Protein AF-A0A2G9C482-F1 (afdb_monomer_lite)

Radius of gyration: 39.09 Å; chains: 1; bounding box: 130×37×99 Å

Organism: NCBI:txid2917965

pLDDT: mean 82.43, std 18.59, range [37.69, 98.19]

Structure (mmCIF, N/CA/C/O backbone):
data_AF-A0A2G9C482-F1
#
_entry.id   AF-A0A2G9C482-F1
#
loop_
_atom_site.group_PDB
_atom_site.id
_atom_site.type_symbol
_atom_site.label_atom_id
_atom_site.label_alt_id
_atom_site.label_comp_id
_atom_site.label_asym_id
_atom_site.label_entity_id
_atom_site.label_seq_id
_atom_site.pdbx_PDB_ins_code
_atom_site.Cartn_x
_atom_site.Cartn_y
_atom_site.Cartn_z
_atom_site.occupancy
_atom_site.B_iso_or_equiv
_atom_site.auth_seq_id
_atom_site.auth_comp_id
_atom_site.auth_asym_id
_atom_site.auth_atom_id
_atom_site.pdbx_PDB_model_num
ATOM 1 N N . MET A 1 1 ? 85.631 -10.718 58.470 1.00 42.41 1 MET A N 1
ATOM 2 C CA . MET A 1 1 ? 85.338 -10.189 57.122 1.00 42.41 1 MET A CA 1
ATOM 3 C C . MET A 1 1 ? 83.854 -10.381 56.865 1.00 42.41 1 MET A C 1
ATOM 5 O O . MET A 1 1 ? 83.411 -11.515 56.769 1.00 42.41 1 MET A O 1
ATOM 9 N N . SER A 1 2 ? 83.093 -9.286 56.910 1.00 38.16 2 SER A N 1
ATOM 10 C CA . SER A 1 2 ? 81.634 -9.245 56.754 1.00 38.16 2 SER A CA 1
ATOM 11 C C . SER A 1 2 ? 81.313 -8.928 55.292 1.00 38.16 2 SER A C 1
ATOM 13 O O . SER A 1 2 ? 81.811 -7.928 54.777 1.00 38.16 2 SER A O 1
ATOM 15 N N . ALA A 1 3 ? 80.553 -9.788 54.613 1.00 41.59 3 ALA A N 1
ATOM 16 C CA . ALA A 1 3 ? 80.141 -9.587 53.225 1.00 41.59 3 ALA A CA 1
ATOM 17 C C . ALA A 1 3 ? 78.751 -8.934 53.201 1.00 41.59 3 ALA A C 1
ATOM 19 O O . ALA A 1 3 ? 77.755 -9.556 53.566 1.00 41.59 3 ALA A O 1
ATOM 20 N N . GLY A 1 4 ? 78.708 -7.657 52.814 1.00 37.69 4 GLY A N 1
ATOM 21 C CA . GLY A 1 4 ? 77.486 -6.864 52.690 1.00 37.69 4 GLY A CA 1
ATOM 22 C C . GLY A 1 4 ? 76.642 -7.282 51.484 1.00 37.69 4 GLY A C 1
ATOM 23 O O . GLY A 1 4 ? 77.151 -7.432 50.374 1.00 37.69 4 GLY A O 1
ATOM 24 N N . ALA A 1 5 ? 75.341 -7.452 51.713 1.00 43.06 5 ALA A N 1
ATOM 25 C CA . ALA A 1 5 ? 74.348 -7.750 50.690 1.00 43.06 5 ALA A CA 1
ATOM 26 C C . ALA A 1 5 ? 74.072 -6.512 49.816 1.00 43.06 5 ALA A C 1
ATOM 28 O O . ALA A 1 5 ? 73.672 -5.459 50.313 1.00 43.06 5 ALA A O 1
ATOM 29 N N . ALA A 1 6 ? 74.273 -6.640 48.503 1.00 46.56 6 ALA A N 1
ATOM 30 C CA . ALA A 1 6 ? 73.955 -5.599 47.532 1.00 46.56 6 ALA A CA 1
ATOM 31 C C . ALA A 1 6 ? 72.455 -5.621 47.188 1.00 46.56 6 ALA A C 1
ATOM 33 O O . ALA A 1 6 ? 71.953 -6.548 46.553 1.00 46.56 6 ALA A O 1
ATOM 34 N N . MET A 1 7 ? 71.743 -4.575 47.606 1.00 46.56 7 MET A N 1
ATOM 35 C CA . MET A 1 7 ? 70.325 -4.343 47.330 1.00 46.56 7 MET A CA 1
ATOM 36 C C . MET A 1 7 ? 70.124 -3.938 45.856 1.00 46.56 7 MET A C 1
ATOM 38 O O . MET A 1 7 ? 70.478 -2.827 45.459 1.00 46.56 7 MET A O 1
ATOM 42 N N . ARG A 1 8 ? 69.539 -4.813 45.027 1.00 46.41 8 ARG A N 1
ATOM 43 C CA . ARG A 1 8 ? 69.064 -4.444 43.680 1.00 46.41 8 ARG A CA 1
ATOM 44 C C . ARG A 1 8 ? 67.713 -3.733 43.797 1.00 46.41 8 ARG A C 1
ATOM 46 O O . ARG A 1 8 ? 66.719 -4.358 44.148 1.00 46.41 8 ARG A O 1
ATOM 53 N N . LYS A 1 9 ? 67.669 -2.435 43.486 1.00 44.41 9 LYS A N 1
ATOM 54 C CA . LYS A 1 9 ? 66.415 -1.684 43.306 1.00 44.41 9 LYS A CA 1
ATOM 55 C C . LYS A 1 9 ? 65.751 -2.119 41.994 1.00 44.41 9 LYS A C 1
ATOM 57 O O . LYS A 1 9 ? 66.366 -1.995 40.939 1.00 44.41 9 LYS A O 1
ATOM 62 N N . GLN A 1 10 ? 64.521 -2.626 42.057 1.00 47.81 10 GLN A N 1
ATOM 63 C CA . GLN A 1 10 ? 63.667 -2.776 40.876 1.00 47.81 10 GLN A CA 1
ATOM 64 C C . GLN A 1 10 ? 63.057 -1.414 40.504 1.00 47.81 10 GLN A C 1
ATOM 66 O O . GLN A 1 10 ? 62.753 -0.629 41.406 1.00 47.81 10 GLN A O 1
ATOM 71 N N . PRO A 1 11 ? 62.875 -1.105 39.209 1.00 44.53 11 PRO A N 1
ATOM 72 C CA . PRO A 1 11 ? 62.122 0.072 38.805 1.00 44.53 11 PRO A CA 1
ATOM 73 C C . PRO A 1 11 ? 60.631 -0.141 39.103 1.00 44.53 11 PRO A C 1
ATOM 75 O O . PRO A 1 11 ? 60.068 -1.185 38.781 1.00 44.53 11 PRO A O 1
ATOM 78 N N . VAL A 1 12 ? 60.000 0.854 39.726 1.00 59.50 12 VAL A N 1
ATOM 79 C CA . VAL A 1 12 ? 58.543 0.925 39.894 1.00 59.50 12 VAL A CA 1
ATOM 80 C C . VAL A 1 12 ? 57.983 1.558 38.624 1.00 59.50 12 VAL A C 1
ATOM 82 O O . VAL A 1 12 ? 58.230 2.735 38.368 1.00 59.50 12 VAL A O 1
ATOM 85 N N . PHE A 1 13 ? 57.271 0.782 37.811 1.00 51.03 13 PHE A N 1
ATOM 86 C CA . PHE A 1 13 ? 56.480 1.327 36.710 1.00 51.03 13 PHE A CA 1
ATOM 87 C C . PHE A 1 13 ? 55.115 1.776 37.259 1.00 51.03 13 PHE A C 1
ATOM 89 O O . PHE A 1 13 ? 54.515 1.018 38.024 1.00 51.03 13 PHE A O 1
ATOM 96 N N . PRO A 1 14 ? 54.617 2.979 36.919 1.00 55.47 14 PRO A N 1
ATOM 97 C CA . PRO A 1 14 ? 53.254 3.373 37.263 1.00 55.47 14 PRO A CA 1
ATOM 98 C C . PRO A 1 14 ? 52.255 2.419 36.589 1.00 55.47 14 PRO A C 1
ATOM 100 O O . PRO A 1 14 ? 52.401 2.094 35.412 1.00 55.47 14 PRO A O 1
ATOM 103 N N . SER A 1 15 ? 51.269 1.944 37.350 1.00 63.09 15 SER A N 1
ATOM 104 C CA . SER A 1 15 ? 50.299 0.904 36.967 1.00 63.09 15 SER A CA 1
ATOM 105 C C . SER A 1 15 ? 49.230 1.352 35.970 1.00 63.09 15 SER A C 1
ATOM 107 O O . SER A 1 15 ? 48.412 0.537 35.552 1.00 63.09 15 SER A O 1
ATOM 109 N N . ASP A 1 16 ? 49.234 2.621 35.572 1.00 63.38 16 ASP A N 1
ATOM 110 C CA . ASP A 1 16 ? 48.078 3.248 34.936 1.00 63.38 16 ASP A CA 1
ATOM 111 C C . ASP A 1 16 ? 48.329 3.487 33.443 1.00 63.38 16 ASP A C 1
ATOM 113 O O . ASP A 1 16 ? 48.211 4.601 32.930 1.00 63.38 16 ASP A O 1
ATOM 117 N N . LEU A 1 17 ? 48.698 2.423 32.725 1.00 57.81 17 LEU A N 1
ATOM 118 C CA . LEU A 1 17 ? 48.577 2.422 31.269 1.00 57.81 17 LEU A CA 1
ATOM 119 C C . LEU A 1 17 ? 47.106 2.150 30.917 1.00 57.81 17 LEU A C 1
ATOM 121 O O . LEU A 1 17 ? 46.562 1.147 31.388 1.00 57.81 17 LEU A O 1
ATOM 125 N N . PRO A 1 18 ? 46.445 2.999 30.106 1.00 58.78 18 PRO A N 1
ATOM 126 C CA . PRO A 1 18 ? 45.105 2.696 29.623 1.00 58.78 18 PRO A CA 1
ATOM 127 C C . PRO A 1 18 ? 45.136 1.345 28.903 1.00 58.78 18 PRO A C 1
ATOM 129 O O . PRO A 1 18 ? 46.048 1.065 28.121 1.00 58.78 18 PRO A O 1
ATOM 132 N N . GLY A 1 19 ? 44.159 0.493 29.225 1.00 64.56 19 GLY A N 1
ATOM 133 C CA . GLY A 1 19 ? 44.011 -0.828 28.622 1.00 64.56 19 GLY A CA 1
ATOM 134 C C . GLY A 1 19 ? 43.919 -0.763 27.091 1.00 64.56 19 GLY A C 1
ATOM 135 O O . GLY A 1 19 ? 43.772 0.321 26.521 1.00 64.56 19 GLY A O 1
ATOM 136 N N . PRO A 1 20 ? 44.011 -1.913 26.402 1.00 60.88 20 PRO A N 1
ATOM 137 C CA . PRO A 1 20 ? 43.973 -1.950 24.946 1.00 60.88 20 PRO A CA 1
ATOM 138 C C . PRO A 1 20 ? 42.734 -1.210 24.433 1.00 60.88 20 PRO A C 1
ATOM 140 O O . PRO A 1 20 ? 41.610 -1.507 24.840 1.00 60.88 20 PRO A O 1
ATOM 143 N N . VAL A 1 21 ? 42.952 -0.234 23.548 1.00 63.69 21 VAL A N 1
ATOM 144 C CA . VAL A 1 21 ? 41.879 0.423 22.798 1.00 63.69 21 VAL A CA 1
ATOM 145 C C . VAL A 1 21 ? 41.114 -0.683 22.079 1.00 63.69 21 VAL A C 1
ATOM 147 O O . VAL A 1 21 ? 41.716 -1.462 21.338 1.00 63.69 21 VAL A O 1
ATOM 150 N N . ALA A 1 22 ? 39.812 -0.796 22.346 1.00 62.59 22 ALA A N 1
ATOM 151 C CA . ALA A 1 22 ? 38.963 -1.752 21.654 1.00 62.59 22 ALA A CA 1
ATOM 152 C C . ALA A 1 22 ? 39.133 -1.542 20.145 1.00 62.59 22 ALA A C 1
ATOM 154 O O . ALA A 1 22 ? 38.977 -0.422 19.655 1.00 62.59 22 ALA A O 1
ATOM 155 N N . ASN A 1 23 ? 39.492 -2.604 19.419 1.00 62.84 23 ASN A N 1
ATOM 156 C CA . ASN A 1 23 ? 39.510 -2.545 17.962 1.00 62.84 23 ASN A CA 1
ATOM 157 C C . ASN A 1 23 ? 38.131 -2.059 17.490 1.00 62.84 23 ASN A C 1
ATOM 159 O O . ASN A 1 23 ? 37.125 -2.581 17.987 1.00 62.84 23 ASN A O 1
ATOM 163 N N . PRO A 1 24 ? 38.057 -1.093 16.555 1.00 59.66 24 PRO A N 1
ATOM 164 C CA . PRO A 1 24 ? 36.783 -0.736 15.955 1.00 59.66 24 PRO A CA 1
ATOM 165 C C . PRO A 1 24 ? 36.171 -2.012 15.378 1.00 59.66 24 PRO A C 1
ATOM 167 O O . PRO A 1 24 ? 36.873 -2.812 14.751 1.00 59.66 24 PRO A O 1
ATOM 170 N N . ALA A 1 25 ? 34.886 -2.231 15.661 1.00 66.31 25 ALA A N 1
ATOM 171 C CA . ALA A 1 25 ? 34.161 -3.379 15.146 1.00 66.31 25 ALA A CA 1
ATOM 172 C C . ALA A 1 25 ? 34.382 -3.456 13.631 1.00 66.31 25 ALA A C 1
ATOM 174 O O . ALA A 1 25 ? 34.215 -2.461 12.922 1.00 66.31 25 ALA A O 1
ATOM 175 N N . VAL A 1 26 ? 34.806 -4.625 13.147 1.00 61.66 26 VAL A N 1
ATOM 176 C CA . VAL A 1 26 ? 34.836 -4.899 11.710 1.00 61.66 26 VAL A CA 1
ATOM 177 C C . VAL A 1 26 ? 33.416 -4.629 11.205 1.00 61.66 26 VAL A C 1
ATOM 179 O O . VAL A 1 26 ? 32.491 -5.220 11.768 1.00 61.66 26 VAL A O 1
ATOM 182 N N . PRO A 1 27 ? 33.205 -3.729 10.226 1.00 63.66 27 PRO A N 1
ATOM 183 C CA . PRO A 1 27 ? 31.872 -3.518 9.682 1.00 63.66 27 PRO A CA 1
ATOM 184 C C . PRO A 1 27 ? 31.360 -4.865 9.179 1.00 63.66 27 PRO A C 1
ATOM 186 O O . PRO A 1 27 ? 32.074 -5.566 8.455 1.00 63.66 27 PRO A O 1
ATOM 189 N N . GLU A 1 28 ? 30.168 -5.258 9.629 1.00 68.88 28 GLU A N 1
ATOM 190 C CA . GLU A 1 28 ? 29.544 -6.500 9.186 1.00 68.88 28 GLU A CA 1
ATOM 191 C C . GLU A 1 28 ? 29.546 -6.543 7.657 1.00 68.88 28 GLU A C 1
ATOM 193 O O . GLU A 1 28 ? 29.204 -5.565 6.986 1.00 68.88 28 GLU A O 1
ATOM 198 N N . MET A 1 29 ? 29.980 -7.672 7.093 1.00 58.00 29 MET A N 1
ATOM 199 C CA . MET A 1 29 ? 29.872 -7.882 5.656 1.00 58.00 29 MET A CA 1
ATOM 200 C C . MET A 1 29 ? 28.404 -7.710 5.244 1.00 58.00 29 MET A C 1
ATOM 202 O O . MET A 1 29 ? 27.540 -8.298 5.901 1.00 58.00 29 MET A O 1
ATOM 206 N N . PRO A 1 30 ? 28.105 -6.968 4.160 1.00 66.50 30 PRO A N 1
ATOM 207 C CA . PRO A 1 30 ? 26.732 -6.833 3.704 1.00 66.50 30 PRO A CA 1
ATOM 208 C C . PRO A 1 30 ? 26.169 -8.226 3.427 1.00 66.50 30 PRO A C 1
ATOM 210 O O . PRO A 1 30 ? 26.831 -9.070 2.808 1.00 66.50 30 PRO A O 1
ATOM 213 N N . ALA A 1 31 ? 24.959 -8.472 3.929 1.00 70.50 31 ALA A N 1
ATOM 214 C CA . ALA A 1 31 ? 24.256 -9.724 3.710 1.00 70.50 31 ALA A CA 1
ATOM 215 C C . ALA A 1 31 ? 24.244 -10.057 2.211 1.00 70.50 31 ALA A C 1
ATOM 217 O O . ALA A 1 31 ? 24.040 -9.180 1.367 1.00 70.50 31 ALA A O 1
ATOM 218 N N . ARG A 1 32 ? 24.478 -11.331 1.868 1.00 60.16 32 ARG A N 1
ATOM 219 C CA . ARG A 1 32 ? 24.316 -11.790 0.485 1.00 60.16 32 ARG A CA 1
ATOM 220 C C . ARG A 1 32 ? 22.893 -11.464 0.045 1.00 60.16 32 ARG A C 1
ATOM 222 O O . ARG A 1 32 ? 21.949 -11.921 0.684 1.00 60.16 32 ARG A O 1
ATOM 229 N N . LEU A 1 33 ? 22.762 -10.703 -1.038 1.00 73.69 33 LEU A N 1
ATOM 230 C CA . LEU A 1 33 ? 21.465 -10.448 -1.650 1.00 73.69 33 LEU A CA 1
ATOM 231 C C . LEU A 1 33 ? 20.843 -11.791 -2.038 1.00 73.69 33 LEU A C 1
ATOM 233 O O . LEU A 1 33 ? 21.491 -12.627 -2.680 1.00 73.69 33 LEU A O 1
ATOM 237 N N . SER A 1 34 ? 19.600 -12.002 -1.618 1.00 78.81 34 SER A N 1
ATOM 238 C CA . SER A 1 34 ? 18.795 -13.114 -2.110 1.00 78.81 34 SER A CA 1
ATOM 239 C C . SER A 1 34 ? 18.693 -13.030 -3.635 1.00 78.81 34 SER A C 1
ATOM 241 O O . SER A 1 34 ? 18.686 -11.927 -4.189 1.00 78.81 34 SER A O 1
ATOM 243 N N . PRO A 1 35 ? 18.632 -14.170 -4.342 1.00 82.44 35 PRO A N 1
ATOM 244 C CA . PRO A 1 35 ? 18.363 -14.136 -5.770 1.00 82.44 35 PRO A CA 1
ATOM 245 C C . PRO A 1 35 ? 17.002 -13.463 -6.011 1.00 82.44 35 PRO A C 1
ATOM 247 O O . PRO A 1 35 ? 16.073 -13.727 -5.244 1.00 82.44 35 PRO A O 1
ATOM 250 N N . PRO A 1 36 ? 16.866 -12.648 -7.072 1.00 81.12 36 PRO A N 1
ATOM 251 C CA . PRO A 1 36 ? 15.611 -11.968 -7.344 1.00 81.12 36 PRO A CA 1
ATOM 252 C C . PRO A 1 36 ? 14.506 -12.977 -7.663 1.00 81.12 36 PRO A C 1
ATOM 254 O O . PRO A 1 36 ? 14.759 -14.033 -8.263 1.00 81.12 36 PRO A O 1
ATOM 257 N N . THR A 1 37 ? 13.288 -12.645 -7.256 1.00 89.19 37 THR A N 1
ATOM 258 C CA . THR A 1 37 ? 12.064 -13.384 -7.564 1.00 89.19 37 THR A CA 1
ATOM 259 C C . THR A 1 37 ? 11.759 -13.348 -9.067 1.00 89.19 37 THR A C 1
ATOM 261 O O . THR A 1 37 ? 12.402 -12.638 -9.842 1.00 89.19 37 THR A O 1
ATOM 264 N N . GLY A 1 38 ? 10.788 -14.154 -9.512 1.00 90.12 38 GLY A N 1
ATOM 265 C CA . GLY A 1 38 ? 10.322 -14.110 -10.903 1.00 90.12 38 GLY A CA 1
ATOM 266 C C . GLY A 1 38 ? 9.785 -12.727 -11.282 1.00 90.12 38 GLY A C 1
ATOM 267 O O . GLY A 1 38 ? 10.209 -12.166 -12.287 1.00 90.12 38 GLY A O 1
ATOM 268 N N . GLU A 1 39 ? 8.949 -12.148 -10.420 1.00 88.38 39 GLU A N 1
ATOM 269 C CA . GLU A 1 39 ? 8.357 -10.818 -10.613 1.00 88.38 39 GLU A CA 1
ATOM 270 C C . GLU A 1 39 ? 9.424 -9.716 -10.676 1.00 88.38 39 GLU A C 1
ATOM 272 O O . GLU A 1 39 ? 9.395 -8.876 -11.572 1.00 88.38 39 GLU A O 1
ATOM 277 N N . GLU A 1 40 ? 10.426 -9.755 -9.791 1.00 89.19 40 GLU A N 1
ATOM 278 C CA . GLU A 1 40 ? 11.536 -8.788 -9.794 1.00 89.19 40 GLU A CA 1
ATOM 279 C C . GLU A 1 40 ? 12.388 -8.876 -11.067 1.00 89.19 40 GLU A C 1
ATOM 281 O O . GLU A 1 40 ? 12.919 -7.868 -11.531 1.00 89.19 40 GLU A O 1
ATOM 286 N N . ARG A 1 41 ? 12.525 -10.070 -11.657 1.00 91.94 41 ARG A N 1
ATOM 287 C CA . ARG A 1 41 ? 13.231 -10.245 -12.937 1.00 91.94 41 ARG A CA 1
ATOM 288 C C . ARG A 1 41 ? 12.421 -9.712 -14.111 1.00 91.94 41 ARG A C 1
ATOM 290 O O . ARG A 1 41 ? 12.999 -9.089 -14.996 1.00 91.94 41 ARG A O 1
ATOM 297 N N . GLU A 1 42 ? 11.111 -9.945 -14.119 1.00 93.88 42 GLU A N 1
ATOM 298 C CA . GLU A 1 42 ? 10.210 -9.439 -15.161 1.00 93.88 42 GLU A CA 1
ATOM 299 C C . GLU A 1 42 ? 10.107 -7.909 -15.133 1.00 93.88 42 GLU A C 1
ATOM 301 O O . GLU A 1 42 ? 10.135 -7.271 -16.185 1.00 93.88 42 GLU A O 1
ATOM 306 N N . ALA A 1 43 ? 10.058 -7.318 -13.937 1.00 93.75 43 ALA A N 1
ATOM 307 C CA . ALA A 1 43 ? 10.072 -5.870 -13.738 1.00 93.75 43 ALA A CA 1
ATOM 308 C C . ALA A 1 43 ? 11.482 -5.250 -13.823 1.00 93.75 43 ALA A C 1
ATOM 310 O O . ALA A 1 43 ? 11.623 -4.027 -13.820 1.00 93.75 43 ALA A O 1
ATOM 311 N N . GLY A 1 44 ? 12.526 -6.078 -13.890 1.00 95.19 44 GLY A N 1
ATOM 312 C CA . GLY A 1 44 ? 13.904 -5.649 -14.090 1.00 95.19 44 GLY A CA 1
ATOM 313 C C . GLY A 1 44 ? 14.192 -5.261 -15.540 1.00 95.19 44 GLY A C 1
ATOM 314 O O . GLY A 1 44 ? 13.423 -5.558 -16.454 1.00 95.19 44 GLY A O 1
ATOM 315 N N . PHE A 1 45 ? 15.343 -4.624 -15.763 1.00 97.12 45 PHE A N 1
ATOM 316 C CA . PHE A 1 45 ? 15.734 -4.086 -17.069 1.00 97.12 45 PHE A CA 1
ATOM 317 C C . PHE A 1 45 ? 15.585 -5.091 -18.221 1.00 97.12 45 PHE A C 1
ATOM 319 O O . PHE A 1 45 ? 14.964 -4.769 -19.232 1.00 97.12 45 PHE A O 1
ATOM 326 N N . ASP A 1 46 ? 16.116 -6.307 -18.066 1.00 96.69 46 ASP A N 1
ATOM 327 C CA . ASP A 1 46 ? 16.084 -7.325 -19.122 1.00 96.69 46 ASP A CA 1
ATOM 328 C C . ASP A 1 46 ? 14.655 -7.787 -19.434 1.00 96.69 46 ASP A C 1
ATOM 330 O O . ASP A 1 46 ? 14.300 -7.940 -20.605 1.00 96.69 46 ASP A O 1
ATOM 334 N N . GLY A 1 47 ? 13.822 -7.960 -18.401 1.00 96.81 47 GLY A N 1
ATOM 335 C CA . GLY A 1 47 ? 12.414 -8.326 -18.549 1.00 96.81 47 GLY A CA 1
ATOM 336 C C . GLY A 1 47 ? 11.613 -7.233 -19.253 1.00 96.81 47 GLY A C 1
ATOM 337 O O . GLY A 1 47 ? 10.936 -7.494 -20.252 1.00 96.81 47 GLY A O 1
ATOM 338 N N . LEU A 1 48 ? 11.775 -5.984 -18.812 1.00 97.69 48 LEU A N 1
ATOM 339 C CA . LEU A 1 48 ? 11.144 -4.818 -19.431 1.00 97.69 48 LEU A CA 1
ATOM 340 C C . LEU A 1 48 ? 11.603 -4.613 -20.878 1.00 97.69 48 LEU A C 1
ATOM 342 O O . LEU A 1 48 ? 10.779 -4.313 -21.742 1.00 97.69 48 LEU A O 1
ATOM 346 N N . ARG A 1 49 ? 12.896 -4.793 -21.167 1.00 97.31 49 ARG A N 1
ATOM 347 C CA . ARG A 1 49 ? 13.458 -4.659 -22.519 1.00 97.31 49 ARG A CA 1
ATOM 348 C C . ARG A 1 49 ? 12.935 -5.744 -23.448 1.00 97.31 49 ARG A C 1
ATOM 350 O O . ARG A 1 49 ? 12.548 -5.433 -24.572 1.00 97.31 49 ARG A O 1
ATOM 357 N N . ALA A 1 50 ? 12.889 -6.995 -22.988 1.00 96.69 50 ALA A N 1
ATOM 358 C CA . ALA A 1 50 ? 12.310 -8.094 -23.753 1.00 96.69 50 ALA A CA 1
ATOM 359 C C . ALA A 1 50 ? 10.839 -7.808 -24.087 1.00 96.69 50 ALA A C 1
ATOM 361 O O . ALA A 1 50 ? 10.445 -7.867 -25.252 1.00 96.69 50 ALA A O 1
ATOM 362 N N . ARG A 1 51 ? 10.053 -7.384 -23.090 1.00 97.12 51 ARG A N 1
ATOM 363 C CA . ARG A 1 51 ? 8.636 -7.065 -23.284 1.00 97.12 51 ARG A CA 1
ATOM 364 C C . ARG A 1 51 ? 8.416 -5.862 -24.200 1.00 97.12 51 ARG A C 1
ATOM 366 O O . ARG A 1 51 ? 7.531 -5.884 -25.053 1.00 97.12 51 ARG A O 1
ATOM 373 N N . GLY A 1 52 ? 9.228 -4.822 -24.047 1.00 95.81 52 GLY A N 1
ATOM 374 C CA . GLY A 1 52 ? 9.186 -3.639 -24.898 1.00 95.81 52 GLY A CA 1
ATOM 375 C C . GLY A 1 52 ? 9.538 -3.950 -26.352 1.00 95.81 52 GLY A C 1
ATOM 376 O O . GLY A 1 52 ? 8.895 -3.427 -27.259 1.00 95.81 52 GLY A O 1
ATOM 377 N N . LEU A 1 53 ? 10.497 -4.851 -26.585 1.00 95.31 53 LEU A N 1
ATOM 378 C CA . LEU A 1 53 ? 10.854 -5.304 -27.927 1.00 95.31 53 LEU A CA 1
ATOM 379 C C . LEU A 1 53 ? 9.712 -6.086 -28.587 1.00 95.31 53 LEU A C 1
ATOM 381 O O . LEU A 1 53 ? 9.400 -5.835 -29.749 1.00 95.31 53 LEU A O 1
ATOM 385 N N . GLU A 1 54 ? 9.052 -6.982 -27.848 1.00 95.19 54 GLU A N 1
ATOM 386 C CA . GLU A 1 54 ? 7.862 -7.691 -28.339 1.00 95.19 54 GLU A CA 1
ATOM 387 C C . GLU A 1 54 ? 6.762 -6.712 -28.771 1.00 95.19 54 GLU A C 1
ATOM 389 O O . GLU A 1 54 ? 6.138 -6.886 -29.820 1.00 95.19 54 GLU A O 1
ATOM 394 N N . TRP A 1 55 ? 6.532 -5.658 -27.983 1.00 95.00 55 TRP A N 1
ATOM 395 C CA . TRP A 1 55 ? 5.548 -4.626 -28.310 1.00 95.00 55 TRP A CA 1
ATOM 396 C C . TRP A 1 55 ? 5.953 -3.805 -29.529 1.00 95.00 55 TRP A C 1
ATOM 398 O O . TRP A 1 55 ? 5.118 -3.579 -30.404 1.00 95.00 55 TRP A O 1
ATOM 408 N N . LEU A 1 56 ? 7.218 -3.391 -29.622 1.00 92.88 56 LEU A N 1
ATOM 409 C CA . LEU A 1 56 ? 7.729 -2.665 -30.784 1.00 92.88 56 LEU A CA 1
ATOM 410 C C . LEU A 1 56 ? 7.573 -3.473 -32.069 1.00 92.88 56 LEU A C 1
ATOM 412 O O . LEU A 1 56 ? 7.069 -2.939 -33.050 1.00 92.88 56 LEU A O 1
ATOM 416 N N . GLN A 1 57 ? 7.915 -4.760 -32.053 1.00 92.19 57 GLN A N 1
ATOM 417 C CA . GLN A 1 57 ? 7.770 -5.629 -33.222 1.00 92.19 57 GLN A CA 1
ATOM 418 C C . GLN A 1 57 ? 6.300 -5.804 -33.625 1.00 92.19 57 GLN A C 1
ATOM 420 O O . GLN A 1 57 ? 5.970 -5.766 -34.811 1.00 92.19 57 GLN A O 1
ATOM 425 N N . ALA A 1 58 ? 5.401 -5.947 -32.647 1.00 92.69 58 ALA A N 1
ATOM 426 C CA . ALA A 1 58 ? 3.968 -6.063 -32.905 1.00 92.69 58 ALA A CA 1
ATOM 427 C C . ALA A 1 58 ? 3.361 -4.771 -33.484 1.00 92.69 58 ALA A C 1
ATOM 429 O O . ALA A 1 58 ? 2.488 -4.836 -34.350 1.00 92.69 58 ALA A O 1
ATOM 430 N N . LEU A 1 59 ? 3.819 -3.605 -33.020 1.00 92.62 59 LEU A N 1
ATOM 431 C CA . LEU A 1 59 ? 3.307 -2.294 -33.436 1.00 92.62 59 LEU A CA 1
ATOM 432 C C . LEU A 1 59 ? 3.974 -1.763 -34.714 1.00 92.62 59 LEU A C 1
ATOM 434 O O . LEU A 1 59 ? 3.325 -1.084 -35.507 1.00 92.62 59 LEU A O 1
ATOM 438 N N . GLY A 1 60 ? 5.257 -2.065 -34.920 1.00 86.31 60 GLY A N 1
ATOM 439 C CA . GLY A 1 60 ? 6.063 -1.603 -36.053 1.00 86.31 60 GLY A CA 1
ATOM 440 C C . GLY A 1 60 ? 5.687 -2.260 -37.381 1.00 86.31 60 GLY A C 1
ATOM 441 O O . GLY A 1 60 ? 5.921 -1.681 -38.449 1.00 86.31 60 GLY A O 1
ATOM 442 N N . GLY A 1 61 ? 5.058 -3.440 -37.330 1.00 82.75 61 GLY A N 1
ATOM 443 C CA . GLY A 1 61 ? 4.592 -4.167 -38.507 1.00 82.75 61 GLY A CA 1
ATOM 444 C C . GLY A 1 61 ? 5.712 -4.362 -39.533 1.00 82.75 61 GLY A C 1
ATOM 445 O O . GLY A 1 61 ? 6.773 -4.887 -39.217 1.00 82.75 61 GLY A O 1
ATOM 446 N N . GLY A 1 62 ? 5.480 -3.930 -40.776 1.00 85.50 62 GLY A N 1
ATOM 447 C CA . GLY A 1 62 ? 6.489 -3.955 -41.845 1.00 85.50 62 GLY A CA 1
ATOM 448 C C . GLY A 1 62 ? 7.221 -2.629 -42.074 1.00 85.50 62 GLY A C 1
ATOM 449 O O . GLY A 1 62 ? 7.977 -2.531 -43.035 1.00 85.50 62 GLY A O 1
ATOM 450 N N . VAL A 1 63 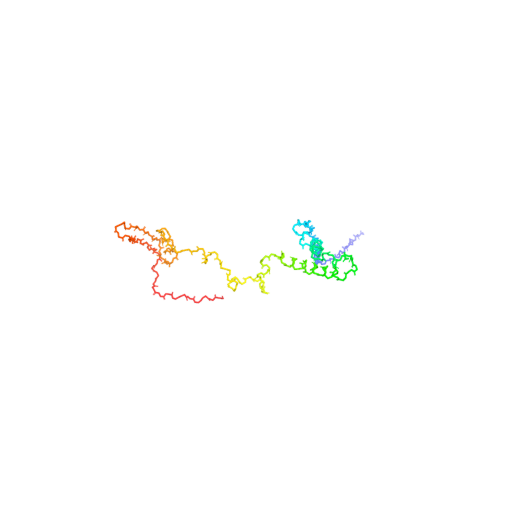? 6.956 -1.596 -41.264 1.00 92.44 63 VAL A N 1
ATOM 451 C CA . VAL A 1 63 ? 7.528 -0.250 -41.457 1.00 92.44 63 VAL A CA 1
ATOM 452 C C . VAL A 1 63 ? 8.855 -0.119 -40.725 1.00 92.44 63 VAL A C 1
ATOM 454 O O . VAL A 1 63 ? 9.825 0.383 -41.286 1.00 92.44 63 VAL A O 1
ATOM 457 N N . TRP A 1 64 ? 8.901 -0.595 -39.484 1.00 92.94 64 TRP A N 1
ATOM 458 C CA . TRP A 1 64 ? 10.105 -0.601 -38.669 1.00 92.94 64 TRP A CA 1
ATOM 459 C C . TRP A 1 64 ? 10.523 -2.048 -38.429 1.00 92.94 64 TRP A C 1
ATOM 461 O O . TRP A 1 64 ? 9.936 -2.748 -37.612 1.00 92.94 64 TRP A O 1
ATOM 471 N N . THR A 1 65 ? 11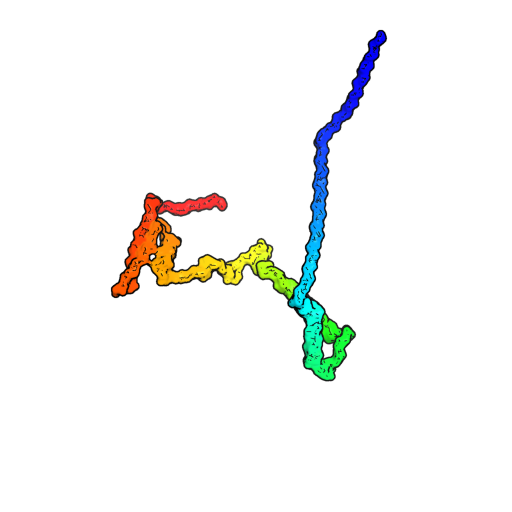.479 -2.525 -39.227 1.00 88.31 65 THR A N 1
ATOM 472 C CA . THR A 1 65 ? 11.906 -3.934 -39.229 1.00 88.31 65 THR A CA 1
ATOM 473 C C . THR A 1 65 ? 13.293 -4.143 -38.629 1.00 88.31 65 THR A C 1
ATOM 475 O O . THR A 1 65 ? 13.606 -5.254 -38.202 1.00 88.31 65 THR A O 1
ATOM 478 N N . ASP A 1 66 ? 14.127 -3.101 -38.597 1.00 88.88 66 ASP A N 1
ATOM 479 C CA . ASP A 1 66 ? 15.441 -3.153 -37.960 1.00 88.88 66 ASP A CA 1
ATOM 480 C C . ASP A 1 66 ? 15.301 -2.918 -36.454 1.00 88.88 66 ASP A C 1
ATOM 482 O O . ASP A 1 66 ? 14.794 -1.893 -36.024 1.00 88.88 66 ASP A O 1
ATOM 486 N N . HIS A 1 67 ? 15.715 -3.898 -35.655 1.00 90.00 67 HIS A N 1
ATOM 487 C CA . HIS A 1 67 ? 15.649 -3.845 -34.193 1.00 90.00 67 HIS A CA 1
ATOM 488 C C . HIS A 1 67 ? 17.011 -4.179 -33.570 1.00 90.00 67 HIS A C 1
ATOM 490 O O . HIS A 1 67 ? 17.099 -4.786 -32.499 1.00 90.00 67 HIS A O 1
ATOM 496 N N . ASN A 1 68 ? 18.093 -3.851 -34.275 1.00 89.88 68 ASN A N 1
ATOM 497 C CA . ASN A 1 68 ? 19.450 -4.101 -33.809 1.00 89.88 68 ASN A CA 1
ATOM 498 C C . ASN A 1 68 ? 19.966 -2.970 -32.906 1.00 89.88 68 ASN A C 1
ATOM 500 O O . ASN A 1 68 ? 19.425 -1.872 -32.867 1.00 89.88 68 ASN A O 1
ATOM 504 N N . LEU A 1 69 ? 21.081 -3.225 -32.216 1.00 87.94 69 LEU A N 1
ATOM 505 C CA . LEU A 1 69 ? 21.692 -2.312 -31.235 1.00 87.94 69 LEU A CA 1
ATOM 506 C C . LEU A 1 69 ? 22.030 -0.908 -31.777 1.00 87.94 69 LEU A C 1
ATOM 508 O O . LEU A 1 69 ? 22.154 0.038 -31.011 1.00 87.94 69 LEU A O 1
ATOM 512 N N . HIS A 1 70 ? 22.231 -0.772 -33.086 1.00 91.62 70 HIS A N 1
ATOM 513 C CA . HIS A 1 70 ? 22.586 0.504 -33.705 1.00 91.62 70 HIS A CA 1
ATOM 514 C C . HIS A 1 70 ? 21.364 1.380 -34.023 1.00 91.62 70 HIS A C 1
ATOM 516 O O . HIS A 1 70 ? 21.535 2.546 -34.383 1.00 91.62 70 HIS A O 1
ATOM 522 N N . ASP A 1 71 ? 20.153 0.828 -33.915 1.00 95.12 71 ASP A N 1
ATOM 523 C CA . ASP A 1 71 ? 18.921 1.560 -34.161 1.00 95.12 71 ASP A CA 1
ATOM 524 C C . ASP A 1 71 ? 18.663 2.555 -33.008 1.00 95.12 71 ASP A C 1
ATOM 526 O O . ASP A 1 71 ? 18.575 2.153 -31.841 1.00 95.12 71 ASP A O 1
ATOM 530 N N . PRO A 1 72 ? 18.517 3.863 -33.292 1.00 95.12 72 PRO A N 1
ATOM 531 C CA . PRO A 1 72 ? 18.295 4.868 -32.254 1.00 95.12 72 PRO A CA 1
ATOM 532 C C . PRO A 1 72 ? 16.973 4.680 -31.490 1.00 95.12 72 PRO A C 1
ATOM 534 O O . PRO A 1 72 ? 16.883 5.072 -30.326 1.00 95.12 72 PRO A O 1
ATOM 537 N N . GLY A 1 73 ? 15.953 4.080 -32.103 1.00 94.25 73 GLY A N 1
ATOM 538 C CA . GLY A 1 73 ? 14.694 3.733 -31.453 1.00 94.25 73 GLY A CA 1
ATOM 539 C C . GLY A 1 73 ? 14.838 2.583 -30.454 1.00 94.25 73 GLY A C 1
ATOM 540 O O . GLY A 1 73 ? 14.192 2.611 -29.406 1.00 94.25 73 GLY A O 1
ATOM 541 N N . ILE A 1 74 ? 15.744 1.630 -30.703 1.00 95.88 74 ILE A N 1
ATOM 542 C CA . ILE A 1 74 ? 16.103 0.605 -29.709 1.00 95.88 74 ILE A CA 1
ATOM 543 C C . ILE A 1 74 ? 16.855 1.232 -28.537 1.00 95.88 74 ILE A C 1
ATOM 545 O O . ILE A 1 74 ? 16.525 0.951 -27.386 1.00 95.88 74 ILE A O 1
ATOM 549 N N . THR A 1 75 ? 17.782 2.155 -28.795 1.00 95.62 75 THR A N 1
ATOM 550 C CA . THR A 1 75 ? 18.450 2.903 -27.719 1.00 95.62 75 THR A CA 1
ATOM 551 C C . THR A 1 75 ? 17.446 3.696 -26.873 1.00 95.62 75 THR A C 1
ATOM 553 O O . THR A 1 75 ? 17.561 3.731 -25.650 1.00 95.62 75 THR A O 1
ATOM 556 N N . LEU A 1 76 ? 16.422 4.303 -27.488 1.00 96.75 76 LEU A N 1
ATOM 557 C CA . LEU A 1 76 ? 15.337 4.979 -26.762 1.00 96.75 76 LEU A CA 1
ATOM 558 C C . LEU A 1 76 ? 14.527 4.013 -25.888 1.00 96.75 76 LEU A C 1
ATOM 560 O O . LEU A 1 76 ? 14.215 4.355 -24.746 1.00 96.75 76 LEU A O 1
ATOM 564 N N . LEU A 1 77 ? 14.221 2.810 -26.388 1.00 96.56 77 LEU A N 1
ATOM 565 C CA . LEU A 1 77 ? 13.583 1.767 -25.584 1.00 96.56 77 LEU A CA 1
ATOM 566 C C . LEU A 1 77 ? 14.447 1.403 -24.371 1.00 96.56 77 LEU A C 1
ATOM 568 O O . LEU A 1 77 ? 13.934 1.319 -23.260 1.00 96.56 77 LEU A O 1
ATOM 572 N N . GLU A 1 78 ? 15.753 1.224 -24.554 1.00 97.00 78 GLU A N 1
ATOM 573 C CA . GLU A 1 78 ? 16.665 0.893 -23.454 1.00 97.00 78 GLU A CA 1
ATOM 574 C C . GLU A 1 78 ? 16.699 1.995 -22.388 1.00 97.00 78 GLU A C 1
ATOM 576 O O . GLU A 1 78 ? 16.638 1.693 -21.197 1.00 97.00 78 GLU A O 1
ATOM 581 N N . GLN A 1 79 ? 16.707 3.272 -22.789 1.00 98.06 79 GLN A N 1
ATOM 582 C CA . GLN A 1 79 ? 16.608 4.386 -21.837 1.00 98.06 79 GLN A CA 1
ATOM 583 C C . GLN A 1 79 ? 15.275 4.384 -21.077 1.00 98.06 79 GLN A C 1
ATOM 585 O O . GLN A 1 79 ? 15.259 4.617 -19.867 1.00 98.06 79 GLN A O 1
ATOM 590 N N . LEU A 1 80 ? 14.163 4.075 -21.753 1.00 97.81 80 LEU A N 1
ATOM 591 C CA . LEU A 1 80 ? 12.863 3.914 -21.101 1.00 97.81 80 LEU A CA 1
ATOM 592 C C . LEU A 1 80 ? 12.889 2.762 -20.085 1.00 97.81 80 LEU A C 1
ATOM 594 O O . LEU A 1 80 ? 12.485 2.955 -18.941 1.00 97.81 80 LEU A O 1
ATOM 598 N N . CYS A 1 81 ? 13.393 1.587 -20.468 1.00 98.00 81 CYS A N 1
ATOM 599 C CA . CYS A 1 81 ? 13.501 0.426 -19.580 1.00 98.00 81 CYS A CA 1
ATOM 600 C C . CYS A 1 81 ? 14.390 0.715 -18.366 1.00 98.00 81 CYS A C 1
ATOM 602 O O . CYS A 1 81 ? 14.059 0.304 -17.254 1.00 98.00 81 CYS A O 1
ATOM 604 N N . PHE A 1 82 ? 15.483 1.458 -18.551 1.00 97.50 82 PHE A N 1
ATOM 605 C CA . PHE A 1 82 ? 16.331 1.899 -17.448 1.00 97.50 82 PHE A CA 1
ATOM 606 C C . PHE A 1 82 ? 15.575 2.826 -16.486 1.00 97.50 82 PHE A C 1
ATOM 608 O O . PHE A 1 82 ? 15.568 2.581 -15.280 1.00 97.50 82 PHE A O 1
ATOM 615 N N . GLY A 1 83 ? 14.871 3.836 -17.009 1.00 98.19 83 GLY A N 1
ATOM 616 C CA . GLY A 1 83 ? 14.050 4.737 -16.194 1.00 98.19 83 GLY A CA 1
ATOM 617 C C . GLY A 1 83 ? 12.929 4.014 -15.439 1.00 98.19 83 GLY A C 1
ATOM 618 O O . GLY A 1 83 ? 12.685 4.295 -14.268 1.00 98.19 83 GLY A O 1
ATOM 619 N N . LEU A 1 84 ? 12.281 3.035 -16.076 1.00 97.62 84 LEU A N 1
ATOM 620 C CA . LEU A 1 84 ? 11.271 2.194 -15.430 1.00 97.62 84 LEU A CA 1
ATOM 621 C C . LEU A 1 84 ? 11.874 1.298 -14.342 1.00 97.62 84 LEU A C 1
ATOM 623 O O . LEU A 1 84 ? 11.259 1.135 -13.294 1.00 97.62 84 LEU A O 1
ATOM 627 N N . THR A 1 85 ? 13.080 0.766 -14.551 1.00 96.69 85 THR A N 1
ATOM 628 C CA . THR A 1 85 ? 13.778 -0.040 -13.535 1.00 96.69 85 THR A CA 1
ATOM 629 C C . THR A 1 85 ? 14.086 0.794 -12.285 1.00 96.69 85 THR A C 1
ATOM 631 O O . THR A 1 85 ? 13.848 0.331 -11.172 1.00 96.69 85 THR A O 1
ATOM 634 N N . ASP A 1 86 ? 14.552 2.040 -12.444 1.00 96.25 86 ASP A N 1
ATOM 635 C CA . ASP A 1 86 ? 14.755 2.974 -11.319 1.00 96.25 86 ASP A CA 1
ATOM 636 C C . ASP A 1 86 ? 13.434 3.303 -10.603 1.00 96.25 86 ASP A C 1
ATOM 638 O O . ASP A 1 86 ? 13.383 3.334 -9.372 1.00 96.25 86 ASP A O 1
ATOM 642 N N . LEU A 1 87 ? 12.339 3.476 -11.350 1.00 97.06 87 LEU A N 1
ATOM 643 C CA . LEU A 1 87 ? 11.015 3.691 -10.765 1.00 97.06 87 LEU A CA 1
ATOM 644 C C . LEU A 1 87 ? 10.542 2.481 -9.948 1.00 97.06 87 LEU A C 1
ATOM 646 O O . LEU A 1 87 ? 10.095 2.661 -8.817 1.00 97.06 87 LEU A O 1
ATOM 650 N N . VAL A 1 88 ? 10.652 1.265 -10.494 1.00 95.38 88 VAL A N 1
ATOM 651 C CA . VAL A 1 88 ? 10.297 0.016 -9.797 1.00 95.38 88 VAL A CA 1
ATOM 652 C C . VAL A 1 88 ? 11.128 -0.136 -8.527 1.00 95.38 88 VAL A C 1
ATOM 654 O O . VAL A 1 88 ? 10.574 -0.430 -7.470 1.00 95.38 88 VAL A O 1
ATOM 657 N N . TYR A 1 89 ? 12.434 0.128 -8.608 1.00 93.31 89 TYR A N 1
ATOM 658 C CA . TYR A 1 89 ? 13.328 0.089 -7.454 1.00 93.31 89 TYR A CA 1
ATOM 659 C C . TYR A 1 89 ? 12.858 1.026 -6.335 1.00 93.31 89 TYR A C 1
ATOM 661 O O . TYR A 1 89 ? 12.714 0.595 -5.194 1.00 93.31 89 TYR A O 1
ATOM 669 N N . ARG A 1 90 ? 12.559 2.291 -6.657 1.00 95.19 90 ARG A N 1
ATOM 670 C CA . ARG A 1 90 ? 12.078 3.266 -5.663 1.00 95.19 90 ARG A CA 1
ATOM 671 C C . ARG A 1 90 ? 10.708 2.887 -5.115 1.00 95.19 90 ARG A C 1
ATOM 673 O O . ARG A 1 90 ? 10.490 2.983 -3.915 1.00 95.19 90 ARG A O 1
ATOM 680 N N . ALA A 1 91 ? 9.792 2.442 -5.970 1.00 94.81 91 ALA A N 1
ATOM 681 C CA . ALA A 1 91 ? 8.453 2.034 -5.557 1.00 94.81 91 ALA A CA 1
ATOM 682 C C . ALA A 1 91 ? 8.468 0.802 -4.634 1.00 94.81 91 ALA A C 1
ATOM 684 O O . ALA A 1 91 ? 7.576 0.665 -3.801 1.00 94.81 91 ALA A O 1
ATOM 685 N N . GLY A 1 92 ? 9.484 -0.060 -4.748 1.00 92.44 92 GLY A N 1
ATOM 686 C CA . GLY A 1 92 ? 9.634 -1.281 -3.955 1.00 92.44 92 GLY A CA 1
ATOM 687 C C . GLY A 1 92 ? 10.017 -1.081 -2.484 1.00 92.44 92 GLY A C 1
ATOM 688 O O . GLY A 1 92 ? 10.055 -2.063 -1.743 1.00 92.44 92 GLY A O 1
ATOM 689 N N . PHE A 1 93 ? 10.302 0.146 -2.033 1.00 94.19 93 PHE A N 1
ATOM 690 C CA . PHE A 1 93 ? 10.558 0.395 -0.612 1.00 94.19 93 PHE A CA 1
ATOM 691 C C . PHE A 1 93 ? 9.317 0.134 0.259 1.00 94.19 93 PHE A C 1
ATOM 693 O O . PHE A 1 93 ? 8.186 0.261 -0.225 1.00 94.19 93 PHE A O 1
ATOM 700 N N . PRO A 1 94 ? 9.503 -0.224 1.548 1.00 95.62 94 PRO A N 1
ATOM 701 C CA . PRO A 1 94 ? 8.410 -0.346 2.503 1.00 95.62 94 PRO A CA 1
ATOM 702 C C . PRO A 1 94 ? 7.452 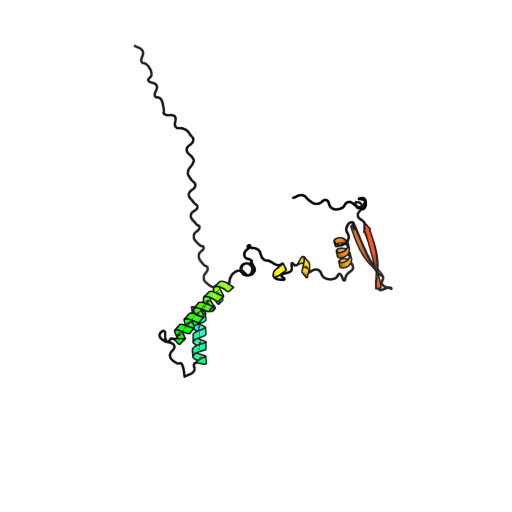0.844 2.439 1.00 95.62 94 PRO A C 1
ATOM 704 O O . PRO A 1 94 ? 7.872 1.996 2.410 1.00 95.62 94 PRO A O 1
ATOM 707 N N . VAL A 1 95 ? 6.145 0.573 2.482 1.00 96.00 95 VAL A N 1
ATOM 708 C CA . VAL A 1 95 ? 5.112 1.624 2.420 1.00 96.00 95 VAL A CA 1
ATOM 709 C C . VAL A 1 95 ? 5.323 2.693 3.495 1.00 96.00 95 VAL A C 1
ATOM 711 O O . VAL A 1 95 ? 5.113 3.871 3.231 1.00 96.00 95 VAL A O 1
ATOM 714 N N . ALA A 1 96 ? 5.782 2.299 4.687 1.00 95.88 96 ALA A N 1
ATOM 715 C CA . ALA A 1 96 ? 6.102 3.232 5.761 1.00 95.88 96 ALA A CA 1
ATOM 716 C C . ALA A 1 96 ? 7.134 4.288 5.332 1.00 95.88 96 ALA A C 1
ATOM 718 O O . ALA A 1 96 ? 6.944 5.459 5.644 1.00 95.88 96 ALA A O 1
ATOM 719 N N . ASP A 1 97 ? 8.159 3.914 4.565 1.00 95.75 97 ASP A N 1
ATOM 720 C CA . ASP A 1 97 ? 9.215 4.832 4.122 1.00 95.75 97 ASP A CA 1
ATOM 721 C C . ASP A 1 97 ? 8.663 5.891 3.156 1.00 95.75 97 ASP A C 1
ATOM 723 O O . ASP A 1 97 ? 9.082 7.044 3.196 1.00 95.75 97 ASP A O 1
ATOM 727 N N . HIS A 1 98 ? 7.665 5.529 2.340 1.00 96.06 98 HIS A N 1
ATOM 728 C CA . HIS A 1 98 ? 6.967 6.465 1.447 1.00 96.06 98 HIS A CA 1
ATOM 729 C C . HIS A 1 98 ? 6.029 7.425 2.181 1.00 96.06 98 HIS A C 1
ATOM 731 O O . HIS A 1 98 ? 5.801 8.539 1.716 1.00 96.06 9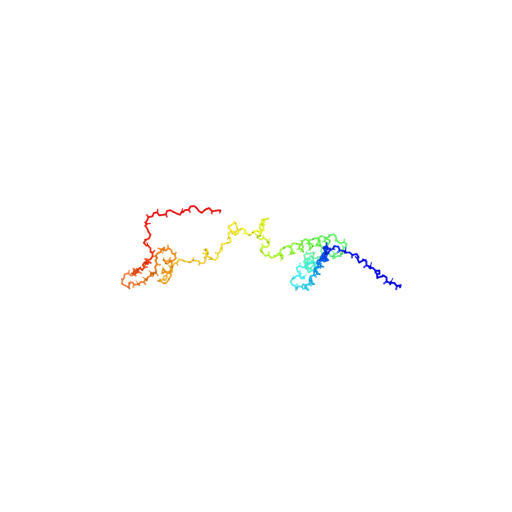8 HIS A O 1
ATOM 737 N N . LEU A 1 99 ? 5.449 6.984 3.299 1.00 96.94 99 LEU A N 1
ATOM 738 C CA . LEU A 1 99 ? 4.518 7.779 4.108 1.00 96.94 99 LEU A CA 1
ATOM 739 C C . LEU A 1 99 ? 5.227 8.625 5.175 1.00 96.94 99 LEU A C 1
ATOM 741 O O . LEU A 1 99 ? 4.597 9.480 5.798 1.00 96.94 99 LEU A O 1
ATOM 745 N N . THR A 1 100 ? 6.512 8.368 5.416 1.00 97.25 100 THR A N 1
ATOM 746 C CA . THR A 1 100 ? 7.296 9.031 6.457 1.00 97.25 100 THR A CA 1
ATOM 747 C C . THR A 1 100 ? 7.736 10.421 6.003 1.00 97.25 100 THR A C 1
ATOM 749 O O . THR A 1 100 ? 8.273 10.604 4.911 1.00 97.25 100 THR A O 1
ATOM 752 N N . GLY A 1 101 ? 7.506 11.415 6.858 1.00 95.12 101 GLY A N 1
ATOM 753 C CA . GLY A 1 101 ? 7.909 12.796 6.643 1.00 95.12 101 GLY A CA 1
ATOM 754 C C . GLY A 1 101 ? 9.397 13.055 6.922 1.00 95.12 101 GLY A C 1
ATOM 755 O O . GLY A 1 101 ? 10.129 12.175 7.379 1.00 95.12 101 GLY A O 1
ATOM 756 N N . PRO A 1 102 ? 9.875 14.292 6.681 1.00 94.06 102 PRO A N 1
ATOM 757 C CA . PRO A 1 102 ? 11.276 14.675 6.893 1.00 94.06 102 PRO A CA 1
ATOM 758 C C . PRO A 1 102 ? 11.769 14.553 8.343 1.00 94.06 102 PRO A C 1
ATOM 760 O O . PRO A 1 102 ? 12.972 14.516 8.587 1.00 94.06 102 PRO A O 1
ATOM 763 N N . ASP A 1 103 ? 10.849 14.533 9.302 1.00 95.25 103 ASP A N 1
ATOM 764 C CA . ASP A 1 103 ? 11.093 14.361 10.735 1.00 95.25 103 ASP A CA 1
ATOM 765 C C . ASP A 1 103 ? 11.222 12.884 11.151 1.00 95.25 103 ASP A C 1
ATOM 767 O O . ASP A 1 103 ? 11.484 12.593 12.318 1.00 95.25 103 ASP A O 1
ATOM 771 N N . GLY A 1 104 ? 11.063 11.951 10.208 1.00 95.56 104 GLY A N 1
ATOM 772 C CA . GLY A 1 104 ? 11.136 10.517 10.466 1.00 95.56 104 GLY A CA 1
ATOM 773 C C . GLY A 1 104 ? 9.859 9.931 11.069 1.00 95.56 104 GLY A C 1
ATOM 774 O O . GLY A 1 104 ? 9.893 8.798 11.548 1.00 95.56 104 GLY A O 1
ATOM 775 N N . THR A 1 105 ? 8.741 10.668 11.057 1.00 96.69 105 THR A N 1
ATOM 776 C CA . THR A 1 105 ? 7.446 10.175 11.542 1.00 96.69 105 THR A CA 1
ATOM 777 C C . THR A 1 105 ? 6.389 10.171 10.439 1.00 96.69 105 THR A C 1
ATOM 779 O O . THR A 1 105 ? 6.499 10.878 9.440 1.00 96.69 105 THR A O 1
ATOM 782 N N . ILE A 1 106 ? 5.365 9.328 10.587 1.00 96.94 106 ILE A N 1
ATOM 783 C CA . ILE A 1 106 ? 4.213 9.314 9.679 1.00 96.94 106 ILE A CA 1
ATOM 784 C C . ILE A 1 106 ? 3.145 10.240 10.262 1.00 96.94 106 ILE A C 1
ATOM 786 O O . ILE A 1 106 ? 2.636 9.985 11.356 1.00 96.94 106 ILE A O 1
ATOM 790 N N . ASP A 1 107 ? 2.763 11.274 9.513 1.00 95.69 107 ASP A N 1
ATOM 791 C CA . ASP A 1 107 ? 1.627 12.134 9.858 1.00 95.69 107 ASP A CA 1
ATOM 792 C C . ASP A 1 107 ? 0.307 11.438 9.501 1.00 95.69 107 ASP A C 1
ATOM 794 O O . ASP A 1 107 ? -0.320 11.693 8.471 1.00 95.69 107 ASP A O 1
ATOM 798 N N . TYR A 1 108 ? -0.114 10.513 10.364 1.00 94.94 108 TYR A N 1
ATOM 799 C CA . TYR A 1 108 ? -1.360 9.766 10.193 1.00 94.94 108 TYR A CA 1
ATOM 800 C C . TYR A 1 108 ? -2.577 10.688 10.039 1.00 94.94 108 TYR A C 1
ATOM 802 O O . TYR A 1 108 ? -3.450 10.414 9.216 1.00 94.94 108 TYR A O 1
ATOM 810 N N . ALA A 1 109 ? -2.627 11.796 10.784 1.00 92.38 109 ALA A N 1
ATOM 811 C CA . ALA A 1 109 ? -3.744 12.734 10.734 1.00 92.38 109 ALA A CA 1
ATOM 812 C C . ALA A 1 109 ? -3.773 13.506 9.405 1.00 92.38 109 ALA A C 1
ATOM 814 O O . ALA A 1 109 ? -4.812 13.544 8.743 1.00 92.38 109 ALA A O 1
ATOM 815 N N . GLY A 1 110 ? -2.636 14.059 8.970 1.00 94.06 110 GLY A N 1
ATOM 816 C CA . GLY A 1 110 ? -2.512 14.748 7.681 1.00 94.06 110 GLY A CA 1
ATOM 817 C C . GLY A 1 110 ? -2.764 13.836 6.478 1.00 94.06 110 GLY A C 1
ATOM 818 O O . GLY A 1 110 ? -3.298 14.283 5.463 1.00 94.06 110 GLY A O 1
ATOM 819 N N . LEU A 1 111 ? -2.464 12.542 6.610 1.00 95.56 111 LEU A N 1
ATOM 820 C CA . LEU A 1 111 ? -2.718 11.517 5.593 1.00 95.56 111 LEU A CA 1
ATOM 821 C C . LEU A 1 111 ? -4.118 10.882 5.681 1.00 95.56 111 LEU A C 1
ATOM 823 O O . LEU A 1 111 ? -4.436 10.006 4.878 1.00 95.56 111 LEU A O 1
ATOM 827 N N . SER A 1 112 ? -4.967 11.308 6.625 1.00 94.88 112 SER A N 1
ATOM 828 C CA . SER A 1 112 ? -6.299 10.718 6.866 1.00 94.88 112 SER A CA 1
ATOM 829 C C . SER A 1 112 ? -6.267 9.203 7.150 1.00 94.88 112 SER A C 1
ATOM 831 O O . SER A 1 112 ? -7.190 8.461 6.809 1.00 94.88 112 SER A O 1
ATOM 833 N N . LEU A 1 113 ? -5.191 8.730 7.780 1.00 94.81 113 LEU A N 1
ATOM 834 C CA . LEU A 1 113 ? -4.997 7.348 8.209 1.00 94.81 113 LEU A CA 1
ATOM 835 C C . LEU A 1 113 ? -5.434 7.201 9.670 1.00 94.81 113 LEU A C 1
ATOM 837 O O . LEU A 1 113 ? -4.635 7.307 10.597 1.00 94.81 113 LEU A O 1
ATOM 841 N N . HIS A 1 114 ? -6.726 6.964 9.876 1.00 93.75 114 HIS A N 1
ATOM 842 C CA . HIS A 1 114 ? -7.306 6.888 11.213 1.00 93.75 114 HIS A CA 1
ATOM 843 C C . HIS A 1 114 ? -6.960 5.577 11.941 1.00 93.75 114 HIS A C 1
ATOM 845 O O . HIS A 1 114 ? -7.032 4.496 11.342 1.00 93.75 114 HIS A O 1
ATOM 851 N N . PRO A 1 115 ? -6.647 5.629 13.249 1.00 92.62 115 PRO A N 1
ATOM 852 C CA . PRO A 1 115 ? -6.406 4.434 14.036 1.00 92.62 115 PRO A CA 1
ATOM 853 C C . PRO A 1 115 ? -7.694 3.611 14.220 1.00 92.62 115 PRO A C 1
ATOM 855 O O . PRO A 1 115 ? -8.802 4.158 14.228 1.00 92.62 115 PRO A O 1
ATOM 858 N N . PRO A 1 116 ? -7.575 2.295 14.476 1.00 92.38 116 PRO A N 1
ATOM 859 C CA . PRO A 1 116 ? -8.718 1.421 14.744 1.00 92.38 116 PRO A CA 1
ATOM 860 C C . PRO A 1 116 ? -9.673 1.948 15.821 1.00 92.38 116 PRO A C 1
ATOM 862 O O . PRO A 1 116 ? -10.883 1.802 15.692 1.00 92.38 116 PRO A O 1
ATOM 865 N N . ALA A 1 117 ? -9.142 2.592 16.863 1.00 88.75 117 ALA A N 1
ATOM 866 C CA . ALA A 1 117 ? -9.937 3.149 17.955 1.00 88.75 117 ALA A CA 1
ATOM 867 C C . ALA A 1 117 ? -10.884 4.282 17.517 1.00 88.75 117 ALA A C 1
ATOM 869 O O . ALA A 1 117 ? -11.877 4.518 18.194 1.00 88.75 117 ALA A O 1
ATOM 870 N N . GLU A 1 118 ? -10.610 4.955 16.398 1.00 89.06 118 GLU A N 1
ATOM 871 C CA . GLU A 1 118 ? -11.481 5.998 15.840 1.00 89.06 118 GLU A CA 1
ATOM 872 C C . GLU A 1 118 ? -12.483 5.436 14.826 1.00 89.06 118 GLU A C 1
ATOM 874 O O . GLU A 1 118 ? -13.620 5.897 14.766 1.00 89.06 118 GLU A O 1
ATOM 879 N N . VAL A 1 119 ? -12.081 4.434 14.036 1.00 92.62 119 VAL A N 1
ATOM 880 C CA . VAL A 1 119 ? -12.886 3.938 12.901 1.00 92.62 119 VAL A CA 1
ATOM 881 C C . VAL A 1 119 ? -13.770 2.750 13.268 1.00 92.62 119 VAL A C 1
ATOM 883 O O . VAL A 1 119 ? -14.849 2.581 12.703 1.00 92.62 119 VAL A O 1
ATOM 886 N N . PHE A 1 120 ? -13.316 1.884 14.172 1.00 89.94 120 PHE A N 1
ATOM 887 C CA . PHE A 1 120 ? -14.029 0.647 14.492 1.00 89.94 120 PHE A CA 1
ATOM 888 C C . PHE A 1 120 ? -15.240 0.823 15.414 1.00 89.94 120 PHE A C 1
ATOM 890 O O . PHE A 1 120 ? -16.175 0.028 15.270 1.00 89.94 120 PHE A O 1
ATOM 897 N N . PRO A 1 121 ? -15.288 1.791 16.356 1.00 88.19 121 PRO A N 1
ATOM 898 C CA . PRO A 1 121 ? -16.484 1.980 17.162 1.00 88.19 121 PRO A CA 1
ATOM 899 C C . PRO A 1 121 ? -17.702 2.282 16.287 1.00 88.19 121 PRO A C 1
ATOM 901 O O . PRO A 1 121 ? -17.726 3.226 15.503 1.00 88.19 121 PRO A O 1
ATOM 904 N N . CYS A 1 122 ? -18.748 1.479 16.454 1.00 87.25 122 CYS A N 1
ATOM 905 C CA . CYS A 1 122 ? -20.041 1.697 15.823 1.00 87.25 122 CYS A CA 1
ATOM 906 C C . CYS A 1 122 ? -21.069 2.160 16.859 1.00 87.25 122 CYS A C 1
ATOM 908 O O . CYS A 1 122 ? -20.847 2.102 18.072 1.00 87.25 122 CYS A O 1
ATOM 910 N N . ARG A 1 123 ? -22.221 2.638 16.380 1.00 90.50 123 ARG A N 1
ATOM 911 C CA . ARG A 1 123 ? -23.309 3.053 17.267 1.00 90.50 123 ARG A CA 1
ATOM 912 C C . ARG A 1 123 ? -23.823 1.833 18.052 1.00 90.50 123 ARG A C 1
ATOM 914 O O . ARG A 1 123 ? -24.077 0.805 17.427 1.00 90.50 123 ARG A O 1
ATOM 921 N N . PRO A 1 124 ? -24.019 1.927 19.381 1.00 91.94 124 PRO A N 1
ATOM 922 C CA . PRO A 1 124 ? -24.548 0.815 20.164 1.00 91.94 124 PRO A CA 1
ATOM 923 C C . PRO A 1 124 ? -25.956 0.447 19.687 1.00 91.94 124 PRO A C 1
ATOM 925 O O . PRO A 1 124 ? -26.792 1.332 19.497 1.00 91.94 124 PRO A O 1
ATOM 928 N N . THR A 1 125 ? -26.216 -0.848 19.488 1.00 92.12 125 THR A N 1
ATOM 929 C CA . THR A 1 125 ? -27.526 -1.344 19.019 1.00 92.12 125 THR A CA 1
ATOM 930 C C . THR A 1 125 ? -28.114 -2.431 19.913 1.00 92.12 125 THR A C 1
ATOM 932 O O . THR A 1 125 ? -29.325 -2.645 19.897 1.00 92.12 125 THR A O 1
ATOM 935 N N . THR A 1 126 ? -27.296 -3.086 20.740 1.00 91.44 126 THR A N 1
ATOM 936 C CA . THR A 1 126 ? -27.744 -4.093 21.706 1.00 91.44 126 THR A CA 1
ATOM 937 C C . THR A 1 126 ? -27.672 -3.575 23.147 1.00 91.44 126 THR A C 1
ATOM 939 O O . THR A 1 126 ? -26.875 -2.682 23.445 1.00 91.44 126 THR A O 1
ATOM 942 N N . PRO A 1 127 ? -28.434 -4.163 24.092 1.00 92.81 127 PRO A N 1
ATOM 943 C CA . PRO A 1 127 ? -28.320 -3.845 25.520 1.00 92.81 127 PRO A CA 1
ATOM 944 C C . PRO A 1 127 ? -26.883 -3.929 26.051 1.00 92.81 127 PRO A C 1
ATOM 946 O O . PRO A 1 127 ? -26.471 -3.113 26.872 1.00 92.81 127 PRO A O 1
ATOM 949 N N . ALA A 1 128 ? -26.106 -4.898 25.560 1.00 93.06 128 ALA A N 1
ATOM 950 C CA . ALA A 1 128 ? -24.709 -5.065 25.935 1.00 93.06 128 ALA A CA 1
ATOM 951 C C . ALA A 1 128 ? -23.817 -3.942 25.379 1.00 93.06 128 ALA A C 1
ATOM 953 O O . ALA A 1 128 ? -22.909 -3.498 26.081 1.00 93.06 128 ALA A O 1
ATOM 954 N N . ASP A 1 129 ? -24.084 -3.458 24.160 1.00 93.38 129 ASP A N 1
ATOM 955 C CA . ASP A 1 129 ? -23.362 -2.313 23.592 1.00 93.38 129 ASP A CA 1
ATOM 956 C C . ASP A 1 129 ? -23.640 -1.042 24.383 1.00 93.38 129 ASP A C 1
ATOM 958 O O . ASP A 1 129 ? -22.709 -0.332 24.745 1.00 93.38 129 ASP A O 1
ATOM 962 N N . TYR A 1 130 ? -24.911 -0.778 24.697 1.00 93.00 130 TYR A N 1
ATOM 963 C CA . TYR A 1 130 ? -25.287 0.377 25.509 1.00 93.00 130 TYR A CA 1
ATOM 964 C C . TYR A 1 130 ? -24.666 0.314 26.902 1.00 93.00 130 TYR A C 1
ATOM 966 O O . TYR A 1 130 ? -24.168 1.327 27.381 1.00 93.00 130 TYR A O 1
ATOM 974 N N . ARG A 1 131 ? -24.638 -0.865 27.537 1.00 94.81 131 ARG A N 1
ATOM 975 C CA . ARG A 1 131 ? -23.951 -1.055 28.821 1.00 94.81 131 ARG A CA 1
ATOM 976 C C . ARG A 1 131 ? -22.472 -0.684 28.729 1.00 94.81 131 ARG A C 1
ATOM 978 O O . ARG A 1 131 ? -22.014 0.101 29.548 1.00 94.81 131 ARG A O 1
ATOM 985 N N . ARG A 1 132 ? -21.743 -1.218 27.740 1.00 93.38 132 ARG A N 1
ATOM 986 C CA . ARG A 1 132 ? -20.321 -0.888 27.521 1.00 93.38 132 ARG A CA 1
ATOM 987 C C . ARG A 1 132 ? -20.124 0.604 27.272 1.00 93.38 132 ARG A C 1
ATOM 989 O O . ARG A 1 132 ? -19.332 1.232 27.955 1.00 93.38 132 ARG A O 1
ATOM 996 N N . HIS A 1 133 ? -20.916 1.173 26.369 1.00 92.94 133 HIS A N 1
ATOM 997 C CA . HIS A 1 133 ? -20.840 2.589 26.029 1.00 92.94 133 HIS A CA 1
ATOM 998 C C . HIS A 1 133 ? -21.084 3.498 27.241 1.00 92.94 133 HIS A C 1
ATOM 1000 O O . HIS A 1 133 ? -20.373 4.479 27.421 1.00 92.94 133 HIS A O 1
ATOM 1006 N N . LEU A 1 134 ? -22.062 3.171 28.091 1.00 93.75 134 LEU A N 1
ATOM 1007 C CA . LEU A 1 134 ? -22.343 3.933 29.309 1.00 93.75 134 LEU A CA 1
ATOM 1008 C C . LEU A 1 134 ? -21.213 3.825 30.335 1.00 93.75 134 LEU A C 1
ATOM 1010 O O . LEU A 1 134 ? -20.905 4.822 30.978 1.00 93.75 134 LEU A O 1
ATOM 1014 N N . LEU A 1 135 ? -20.599 2.650 30.480 1.00 94.44 135 LEU A N 1
ATOM 1015 C CA . LEU A 1 135 ? -19.464 2.457 31.386 1.00 94.44 135 LEU A CA 1
ATOM 1016 C C . LEU A 1 135 ? -18.216 3.212 30.920 1.00 94.44 135 LEU A C 1
ATOM 1018 O O . LEU A 1 135 ? -17.520 3.786 31.749 1.00 94.44 135 LEU A O 1
ATOM 1022 N N . ASP A 1 136 ? -17.975 3.269 29.610 1.00 92.19 136 ASP A N 1
ATOM 1023 C CA . ASP A 1 136 ? -16.852 4.026 29.051 1.00 92.19 136 ASP A CA 1
ATOM 1024 C C . ASP A 1 136 ? -17.091 5.547 29.112 1.00 92.19 136 ASP A C 1
ATOM 1026 O O . ASP A 1 136 ? -16.158 6.318 29.329 1.00 92.19 136 ASP A O 1
ATOM 1030 N N . ALA A 1 137 ? -18.337 6.001 28.918 1.00 91.94 137 ALA A N 1
ATOM 1031 C CA . ALA A 1 137 ? -18.665 7.423 28.783 1.00 91.94 137 ALA A CA 1
ATOM 1032 C C . ALA A 1 137 ? -19.028 8.135 30.099 1.00 91.94 137 ALA A C 1
ATOM 1034 O O . ALA A 1 137 ? -18.983 9.366 30.144 1.00 91.94 137 ALA A O 1
ATOM 1035 N N . VAL A 1 138 ? -19.431 7.408 31.149 1.00 94.25 138 VAL A N 1
ATOM 1036 C CA . VAL A 1 138 ? -19.923 7.992 32.409 1.00 94.25 138 VAL A CA 1
ATOM 1037 C C . VAL A 1 138 ? -18.966 7.669 33.561 1.00 94.25 138 VAL A C 1
ATOM 1039 O O . VAL A 1 138 ? -19.022 6.571 34.119 1.00 94.25 138 VAL A O 1
ATOM 1042 N N . PRO A 1 139 ? -18.119 8.626 33.982 1.00 93.62 139 PRO A N 1
ATOM 1043 C CA . PRO A 1 139 ? -17.266 8.452 35.153 1.00 93.62 139 PRO A CA 1
ATOM 1044 C C . PRO A 1 139 ? -18.080 8.179 36.425 1.00 93.62 139 PRO A C 1
ATOM 1046 O O . PRO A 1 139 ? -19.124 8.793 36.650 1.00 93.62 139 PRO A O 1
ATOM 1049 N N . GLY A 1 140 ? -17.582 7.289 37.289 1.00 92.94 140 GLY A N 1
ATOM 1050 C CA . GLY A 1 140 ? -18.238 6.948 38.559 1.00 92.94 140 GLY A CA 1
ATOM 1051 C C . GLY A 1 140 ? -19.447 6.016 38.421 1.00 92.94 140 GLY A C 1
ATOM 1052 O O . GLY A 1 140 ? -20.278 5.944 39.330 1.00 92.94 140 GLY A O 1
ATOM 1053 N N . LEU A 1 141 ? -19.571 5.319 37.291 1.00 94.75 141 LEU A N 1
ATOM 1054 C CA . LEU A 1 141 ? -20.573 4.287 37.061 1.00 94.75 141 LEU A CA 1
ATOM 1055 C C . LEU A 1 141 ? -19.938 2.893 37.211 1.00 94.75 141 LEU A C 1
ATOM 1057 O O . LEU A 1 141 ? -19.068 2.515 36.436 1.00 94.75 141 LEU A O 1
ATOM 1061 N N . ASP A 1 142 ? -20.411 2.108 38.179 1.00 94.75 142 ASP A N 1
ATOM 1062 C CA . ASP A 1 142 ? -19.984 0.717 38.388 1.00 94.75 142 ASP A CA 1
ATOM 1063 C C . ASP A 1 142 ? -20.716 -0.267 37.467 1.00 94.75 142 ASP A C 1
ATOM 1065 O O . ASP A 1 142 ? -20.179 -1.318 37.119 1.00 94.75 142 ASP A O 1
ATOM 1069 N N . ASP A 1 143 ? -21.986 0.007 37.144 1.00 95.38 143 ASP A N 1
ATOM 1070 C CA . ASP A 1 143 ? -22.786 -0.855 36.271 1.00 95.38 143 ASP A CA 1
ATOM 1071 C C . ASP A 1 143 ? -23.953 -0.109 35.605 1.00 95.38 143 ASP A C 1
ATOM 1073 O O . ASP A 1 143 ? -24.572 0.768 36.208 1.00 95.38 143 ASP A O 1
ATOM 1077 N N . ALA A 1 144 ? -24.315 -0.524 34.389 1.00 95.62 144 ALA A N 1
ATOM 1078 C CA . ALA A 1 144 ? -25.522 -0.089 33.684 1.00 95.62 144 ALA A CA 1
ATOM 1079 C C . ALA A 1 144 ? -26.239 -1.280 33.045 1.00 95.62 144 ALA A C 1
ATOM 1081 O O . ALA A 1 144 ? -25.901 -1.724 31.950 1.00 95.62 144 ALA A O 1
ATOM 1082 N N . THR A 1 145 ? -27.269 -1.794 33.711 1.00 95.50 145 THR A N 1
ATOM 1083 C CA . THR A 1 145 ? -28.084 -2.885 33.168 1.00 95.50 145 THR A CA 1
ATOM 1084 C C . THR A 1 145 ? -29.283 -2.326 32.402 1.00 95.50 145 THR A C 1
ATOM 1086 O O . THR A 1 145 ? -30.061 -1.538 32.941 1.00 95.50 145 THR A O 1
ATOM 1089 N N . LEU A 1 146 ? -29.454 -2.772 31.156 1.00 94.94 146 LEU A N 1
ATOM 1090 C CA . LEU A 1 146 ? -30.599 -2.459 30.303 1.00 94.94 146 LEU A CA 1
ATOM 1091 C C . LEU A 1 146 ? -31.549 -3.656 30.254 1.00 94.94 146 LEU A C 1
ATOM 1093 O O . LEU A 1 146 ? -31.144 -4.754 29.878 1.00 94.94 146 LEU A O 1
ATOM 1097 N N . MET A 1 147 ? -32.815 -3.438 30.601 1.00 92.38 147 MET A N 1
ATOM 1098 C CA . MET A 1 147 ? -33.871 -4.448 30.509 1.00 92.38 147 MET A CA 1
ATOM 1099 C C . MET A 1 147 ? -34.922 -3.983 29.498 1.00 92.38 147 MET A C 1
ATOM 1101 O O . MET A 1 147 ? -35.484 -2.906 29.707 1.00 92.38 147 MET A O 1
ATOM 1105 N N . PRO A 1 148 ? -35.177 -4.726 28.408 1.00 91.19 148 PRO A N 1
ATOM 1106 C CA . PRO A 1 148 ? -36.222 -4.352 27.464 1.00 91.19 148 PRO A CA 1
ATOM 1107 C C . PRO A 1 148 ? -37.594 -4.459 28.132 1.00 91.19 148 PRO A C 1
ATOM 1109 O O . PRO A 1 148 ? -37.849 -5.388 28.900 1.00 91.19 148 PRO A O 1
ATOM 1112 N N . ASP A 1 149 ? -38.464 -3.507 27.826 1.00 91.38 149 ASP A N 1
ATOM 1113 C CA . ASP A 1 149 ? -39.884 -3.541 28.140 1.00 91.38 149 ASP A CA 1
ATOM 1114 C C . ASP A 1 149 ? -40.649 -3.977 26.874 1.00 91.38 149 ASP A C 1
ATOM 1116 O O . ASP A 1 149 ? -40.744 -3.193 25.920 1.00 91.38 149 ASP A O 1
ATOM 1120 N N . PRO A 1 150 ? -41.138 -5.233 26.815 1.00 85.31 150 PRO A N 1
ATOM 1121 C CA . PRO A 1 150 ? -41.712 -5.810 25.600 1.00 85.31 150 PRO A CA 1
ATOM 1122 C C . PRO A 1 150 ? -42.936 -5.057 25.077 1.00 85.31 150 PRO A C 1
ATOM 1124 O O . PRO A 1 150 ? -43.176 -5.056 23.872 1.00 85.31 150 PRO A O 1
ATOM 1127 N N . ASP A 1 151 ? -43.688 -4.413 25.971 1.00 91.31 151 ASP A N 1
ATOM 1128 C CA . ASP A 1 151 ? -44.979 -3.806 25.643 1.00 91.31 151 ASP A CA 1
ATOM 1129 C C . ASP A 1 151 ? -44.836 -2.360 25.148 1.00 91.31 151 ASP A C 1
ATOM 1131 O O . ASP A 1 151 ? -45.705 -1.852 24.439 1.00 91.31 151 ASP A O 1
ATOM 1135 N N . SER A 1 152 ? -43.736 -1.686 25.501 1.00 91.25 152 SER A N 1
ATOM 1136 C CA . SER A 1 152 ? -43.499 -0.278 25.153 1.00 91.25 152 SER A CA 1
ATOM 1137 C C . SER A 1 152 ? -42.386 -0.069 24.125 1.00 91.25 152 SER A C 1
ATOM 1139 O O . SER A 1 152 ? -42.265 1.024 23.570 1.00 91.25 152 SER A O 1
ATOM 1141 N N . GLY A 1 153 ? -41.555 -1.087 23.869 1.00 86.75 153 GLY A N 1
ATOM 1142 C CA . GLY A 1 153 ? -40.352 -0.953 23.040 1.00 86.75 153 GLY A CA 1
ATOM 1143 C C . GLY A 1 153 ? -39.263 -0.086 23.685 1.00 86.75 153 GLY A C 1
ATOM 1144 O O . GLY A 1 153 ? -38.305 0.302 23.016 1.00 86.75 153 GLY A O 1
ATOM 1145 N N . LEU A 1 154 ? -39.404 0.237 24.974 1.00 91.12 154 LEU A N 1
ATOM 1146 C CA . LEU A 1 154 ? -38.443 1.024 25.740 1.00 91.12 154 LEU A CA 1
ATOM 1147 C C . LEU A 1 154 ? -37.472 0.121 26.505 1.00 91.12 154 LEU A C 1
ATOM 1149 O O . LEU A 1 154 ? -37.688 -1.077 26.671 1.00 91.12 154 LEU A O 1
ATOM 1153 N N . TYR A 1 155 ? -36.401 0.720 27.022 1.00 91.25 155 TYR A N 1
ATOM 1154 C CA . TYR A 1 155 ? -35.511 0.074 27.982 1.00 91.25 155 TYR A CA 1
ATOM 1155 C C . TYR A 1 155 ? -35.701 0.666 29.374 1.00 91.25 155 TYR A C 1
ATOM 1157 O O . TYR A 1 155 ? -35.699 1.884 29.557 1.00 91.25 155 TYR A O 1
ATOM 1165 N N . ARG A 1 156 ? -35.775 -0.203 30.383 1.00 93.31 156 ARG A N 1
ATOM 1166 C CA . ARG A 1 156 ? -35.573 0.171 31.782 1.00 93.31 156 ARG A CA 1
ATOM 1167 C C . ARG A 1 156 ? -34.087 0.094 32.106 1.00 93.31 156 ARG A C 1
ATOM 1169 O O . ARG A 1 156 ? -33.494 -0.984 32.072 1.00 93.31 156 ARG A O 1
ATOM 1176 N N . LEU A 1 157 ? -33.506 1.239 32.445 1.00 94.25 157 LEU A N 1
ATOM 1177 C CA . LEU A 1 157 ? -32.097 1.366 32.797 1.00 94.25 157 LEU A CA 1
ATOM 1178 C C . LEU A 1 157 ? -31.920 1.279 34.319 1.00 94.25 157 LEU A C 1
ATOM 1180 O O . LEU A 1 157 ? -32.582 1.996 35.069 1.00 94.25 157 LEU A O 1
ATOM 1184 N N . ARG A 1 158 ? -31.029 0.401 34.782 1.00 94.94 158 ARG A N 1
ATOM 1185 C CA . ARG A 1 158 ? -30.603 0.315 36.185 1.00 94.94 158 ARG A CA 1
ATOM 1186 C C . ARG A 1 158 ? -29.133 0.684 36.272 1.00 94.94 158 ARG A C 1
ATOM 1188 O O . ARG A 1 158 ? -28.295 -0.028 35.727 1.00 94.94 158 ARG A O 1
ATOM 1195 N N . LEU A 1 159 ? -28.846 1.779 36.964 1.00 94.56 159 LEU A N 1
ATOM 1196 C CA . LEU A 1 159 ? -27.497 2.300 37.144 1.00 94.56 159 LEU A CA 1
ATOM 1197 C C . LEU A 1 159 ? -27.000 1.977 38.551 1.00 94.56 159 LEU A C 1
ATOM 1199 O O . LEU A 1 159 ? -27.736 2.147 39.527 1.00 94.56 159 LEU A O 1
ATOM 1203 N N . LYS A 1 160 ? -25.754 1.526 38.652 1.00 95.25 160 LYS A N 1
ATOM 1204 C CA . LYS A 1 160 ? -25.024 1.380 39.908 1.00 95.25 160 LYS A CA 1
ATOM 1205 C C . LYS A 1 160 ? -23.876 2.376 39.890 1.00 95.25 160 LYS A C 1
ATOM 1207 O O . LYS A 1 160 ? -23.041 2.319 38.999 1.00 95.25 160 LYS A O 1
ATOM 1212 N N . LEU A 1 161 ? -23.845 3.276 40.862 1.00 94.38 161 LEU A N 1
ATOM 1213 C CA . LEU A 1 161 ? -22.786 4.273 40.996 1.00 94.38 161 LEU A CA 1
ATOM 1214 C C . LEU A 1 161 ? -21.630 3.718 41.830 1.00 94.38 161 LEU A C 1
ATOM 1216 O O . LEU A 1 161 ? -21.860 2.935 42.757 1.00 94.38 161 LEU A O 1
ATOM 1220 N N . SER A 1 162 ? -20.417 4.156 41.509 1.00 89.94 162 SER A N 1
ATOM 1221 C CA . SER A 1 162 ? -19.209 3.857 42.269 1.00 89.94 162 SER A CA 1
ATOM 1222 C C . SER A 1 162 ? -19.299 4.435 43.673 1.00 89.94 162 SER A C 1
ATOM 1224 O O . SER A 1 162 ? -19.695 5.586 43.865 1.00 89.94 162 SER A O 1
ATOM 1226 N N . GLN A 1 163 ? -18.922 3.639 44.673 1.00 78.00 163 GLN A N 1
ATOM 1227 C CA . GLN A 1 163 ? -18.995 4.058 46.078 1.00 78.00 163 GLN A CA 1
ATOM 1228 C C . GLN A 1 163 ? -17.931 5.105 46.454 1.00 78.00 163 GLN A C 1
ATOM 1230 O O . GLN A 1 163 ? -18.110 5.817 47.438 1.00 78.00 163 GLN A O 1
ATOM 1235 N N . ASP A 1 164 ? -16.904 5.286 45.619 1.00 66.62 164 ASP A N 1
ATOM 1236 C CA . ASP A 1 164 ? -15.778 6.196 45.871 1.00 66.62 164 ASP A CA 1
ATOM 1237 C C . ASP A 1 164 ? -15.923 7.580 45.191 1.00 66.62 164 ASP A C 1
ATOM 1239 O O . ASP A 1 164 ? -14.969 8.347 45.090 1.00 66.62 164 ASP A O 1
ATOM 1243 N N . GLY A 1 165 ? -17.130 7.938 44.737 1.00 53.00 165 GLY A N 1
ATOM 1244 C CA . GLY A 1 165 ? -17.424 9.174 43.993 1.00 53.00 165 GLY A CA 1
ATOM 1245 C C . GLY A 1 165 ? -17.867 10.391 44.819 1.00 53.00 165 GLY A C 1
ATOM 1246 O O . GLY A 1 165 ? -18.421 11.327 44.248 1.00 53.00 165 GLY A O 1
ATOM 1247 N N . ALA A 1 166 ? -17.664 10.414 46.139 1.00 46.22 166 ALA A N 1
ATOM 1248 C CA . ALA A 1 166 ? -17.982 11.572 46.986 1.00 46.22 166 ALA A CA 1
ATOM 1249 C C . ALA A 1 166 ? -16.754 12.477 47.229 1.00 46.22 166 ALA A C 1
ATOM 1251 O O . ALA A 1 166 ? -16.432 12.815 48.365 1.00 46.22 166 ALA A O 1
ATOM 1252 N N . GLY A 1 167 ? -16.052 12.879 46.166 1.00 51.66 167 GLY A N 1
ATOM 1253 C CA . GLY A 1 167 ? -15.209 14.079 46.208 1.00 51.66 167 GLY A CA 1
ATOM 1254 C C . GLY A 1 167 ? -16.089 15.320 45.996 1.00 51.66 167 GLY A C 1
ATOM 1255 O O . GLY A 1 167 ? -16.989 15.260 45.156 1.00 51.66 167 GLY A O 1
ATOM 1256 N N . PRO A 1 168 ? -15.906 16.431 46.738 1.00 42.53 168 PRO A N 1
ATOM 1257 C CA . PRO A 1 168 ? -16.780 17.596 46.616 1.00 42.53 168 PRO A CA 1
ATOM 1258 C C . PRO A 1 168 ? -16.762 18.154 45.181 1.00 42.53 168 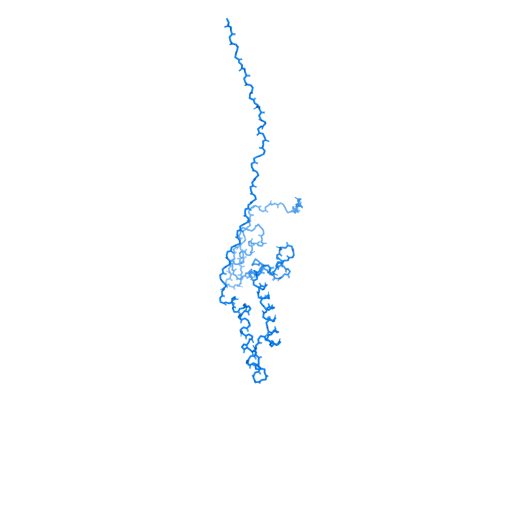PRO A C 1
ATOM 1260 O O . PRO A 1 168 ? -15.714 18.142 44.529 1.00 42.53 168 PRO A O 1
ATOM 1263 N N . PRO A 1 169 ? -17.896 18.670 44.675 1.00 48.12 169 PRO A N 1
ATOM 1264 C CA . PRO A 1 169 ? -17.952 19.249 43.342 1.00 48.12 169 PRO A CA 1
ATOM 1265 C C . PRO A 1 169 ? -17.102 20.528 43.311 1.00 48.12 169 PRO A C 1
ATOM 1267 O O . PRO A 1 169 ? -17.446 21.508 43.969 1.00 48.12 169 PRO A O 1
ATOM 1270 N N . GLY A 1 170 ? -15.998 20.527 42.554 1.00 51.72 170 GLY A N 1
ATOM 1271 C CA . GLY A 1 170 ? -15.265 21.762 42.234 1.00 51.72 170 GLY A CA 1
ATOM 1272 C C . GLY A 1 170 ? -13.741 21.776 42.396 1.00 51.72 170 GLY A C 1
ATOM 1273 O O . GLY A 1 170 ? -13.188 22.861 42.548 1.00 51.72 170 GLY A O 1
ATOM 1274 N N . ALA A 1 171 ? -13.030 20.648 42.335 1.00 41.72 171 ALA A N 1
ATOM 1275 C CA . ALA A 1 171 ? -11.578 20.696 42.143 1.00 41.72 171 ALA A CA 1
ATOM 1276 C C . ALA A 1 171 ? -11.260 20.714 40.638 1.00 41.72 171 ALA A C 1
ATOM 1278 O O . ALA A 1 171 ? -11.324 19.686 39.967 1.00 41.72 171 ALA A O 1
ATOM 1279 N N . ALA A 1 172 ? -10.968 21.901 40.101 1.00 45.88 172 ALA A N 1
ATOM 1280 C CA . ALA A 1 172 ? -10.402 22.048 38.763 1.00 45.88 172 ALA A CA 1
ATOM 1281 C C . ALA A 1 172 ? -9.106 21.21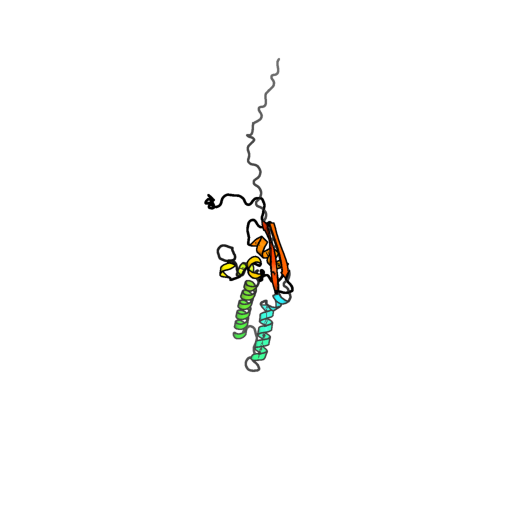7 38.640 1.00 45.88 172 ALA A C 1
ATOM 1283 O O . ALA A 1 172 ? -8.372 21.108 39.628 1.00 45.88 172 ALA A O 1
ATOM 1284 N N . PRO A 1 173 ? -8.788 20.649 37.463 1.00 45.44 173 PRO A N 1
ATOM 1285 C CA . PRO A 1 173 ? -7.503 19.994 37.270 1.00 45.44 173 PRO A CA 1
ATOM 1286 C C . PRO A 1 173 ? -6.380 21.022 37.463 1.00 45.44 173 PRO A C 1
ATOM 1288 O O . PRO A 1 173 ? -6.355 22.065 36.807 1.00 45.44 173 PRO A O 1
ATOM 1291 N N . SER A 1 174 ? -5.469 20.736 38.397 1.00 44.97 174 SER A N 1
ATOM 1292 C CA . SER A 1 174 ? -4.222 21.487 38.555 1.00 44.97 174 SER A CA 1
ATOM 1293 C C . SER A 1 174 ? -3.440 21.426 37.239 1.00 44.97 174 SER A C 1
ATOM 1295 O O . SER A 1 174 ? -3.337 20.336 36.671 1.00 44.97 174 SER A O 1
ATOM 1297 N N . PRO A 1 175 ? -2.863 22.538 36.748 1.00 51.56 175 PRO A N 1
ATOM 1298 C CA . PRO A 1 175 ? -1.951 22.470 35.617 1.00 51.56 175 PRO A CA 1
ATOM 1299 C C . PRO A 1 175 ? -0.740 21.633 36.041 1.00 51.56 175 PRO A C 1
ATOM 1301 O O . PRO A 1 175 ? -0.099 21.923 37.054 1.00 51.56 175 PRO A O 1
ATOM 1304 N N . ALA A 1 176 ? -0.483 20.551 35.310 1.00 42.91 176 ALA A N 1
ATOM 1305 C CA . ALA A 1 176 ? 0.732 19.772 35.467 1.00 42.91 176 ALA A CA 1
ATOM 1306 C C . ALA A 1 176 ? 1.926 20.652 35.072 1.00 42.91 176 ALA A C 1
ATOM 1308 O O . ALA A 1 176 ? 1.955 21.214 33.978 1.00 42.91 176 ALA A O 1
ATOM 1309 N N . ALA A 1 177 ? 2.873 20.790 35.995 1.00 42.03 177 ALA A N 1
ATOM 1310 C CA . ALA A 1 177 ? 4.236 21.186 35.695 1.00 42.03 177 ALA A CA 1
ATOM 1311 C C . ALA A 1 177 ? 4.969 19.946 35.167 1.00 42.03 177 ALA A C 1
ATOM 1313 O O . ALA A 1 177 ? 5.114 18.985 35.921 1.00 42.03 177 ALA A O 1
ATOM 1314 N N . ASP A 1 178 ? 5.270 19.915 33.872 1.00 41.44 178 ASP A N 1
ATOM 1315 C CA . ASP A 1 178 ? 6.621 19.973 33.271 1.00 41.44 178 ASP A CA 1
ATOM 1316 C C . ASP A 1 178 ? 6.484 19.857 31.740 1.00 41.44 178 ASP A C 1
ATOM 1318 O O . ASP A 1 178 ? 5.771 18.933 31.277 1.00 41.44 178 ASP A O 1
#

Secondary structure (DSSP, 8-state):
--------PPP---S-PPPPPPPPPPPPPPPPPPPPPHHHHHSSHHHHHHHHHHHHHHHHTTT----STT-HHHHHHHHHHHHHHHHHHHHTS-HHHHHB-TTSSB-TTTTT---HHHHS-----SHHHHHHHHHHHSTTEEEEEEEEETTTTEEEEEEEE-TT--S-TT-PPPPP--

Sequence (178 aa):
MSAGAAMRKQPVFPSDLPGPVANPAVPEMPARLSPPTGEEREAGFDGLRARGLEWLQALGGGVWTDHNLHDPGITLLEQLCFGLTDLVYRAGFPVADHLTGPDGTIDYAGLSLHPPAEVFPCRPTTPADYRRHLLDAVPGLDDATLMPDPDSGLYRLRLKLSQDGAGPPGAAPSPAAD

Foldseek 3Di:
DDDDDDDDDDDDDPPDDPPDDPDPPDPPDPPDDDDDDPVLVCQALVNQLVVVVVVCCVVCPPPDDDLDPVDVVSVVSSVVSVVSNVVCVVVPDDPLVVQADPVRHHPCVVVVNDDCVVPVDDDDDDQVSVFVVCVVPPPQWPTWGWDADPVPRDTDIDTDGHPPPPDPPDDDDDPDDD